Protein AF-A0A354GVQ1-F1 (afdb_monomer_lite)

Secondary structure (DSSP, 8-state):
---PPPEEEEEEEEEEETTEEEEE-TTS-EEEEEEEEEEEEEETTEE--GGGPPTT-EEEEEE-SS-TTEEEEEEESTTS-S-----

pLDDT: mean 81.43, std 15.41, range [31.97, 92.56]

Sequence (87 aa):
MTETPAKTRDGKVVSVTGDKLTTTCSEGKQHCHTLAKDAKVTCDGKAGKAADLKAGTCARVTENKDDRT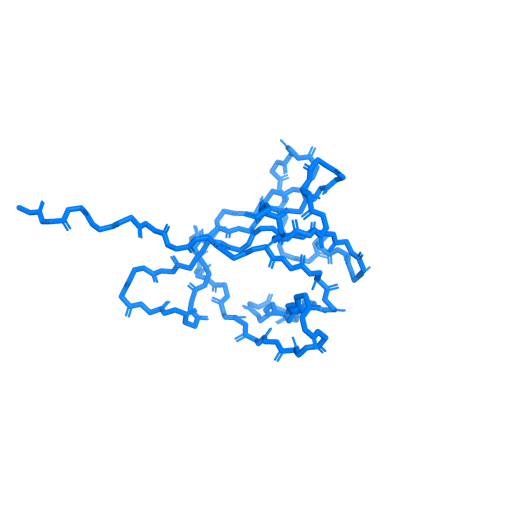VATAVESGKHIPATGHKA

Foldseek 3Di:
DDPDDFDKAKFFFADDDPQWTWTAHPVRDIDIAGEDPQEFEEEANHGDDSNVRDGRWMKIFGADPVGRSYTRYIYTHPPHPNDPDPD

Structure (mmCIF, N/CA/C/O backbone):
data_AF-A0A354GVQ1-F1
#
_entry.id   AF-A0A354GVQ1-F1
#
loop_
_atom_site.group_PDB
_atom_site.id
_atom_site.type_symbol
_atom_site.label_atom_id
_atom_site.label_alt_id
_atom_site.label_comp_id
_atom_site.label_asym_id
_atom_site.label_entity_id
_atom_site.label_seq_id
_atom_site.pdbx_PDB_ins_code
_atom_site.Cartn_x
_atom_site.Cartn_y
_atom_site.Cartn_z
_atom_site.occupancy
_atom_site.B_iso_or_equiv
_atom_site.auth_seq_id
_atom_site.auth_comp_id
_atom_site.auth_asym_id
_atom_site.auth_atom_id
_atom_site.pdbx_PDB_model_num
ATOM 1 N N . MET A 1 1 ? -11.061 -16.708 -21.553 1.00 35.50 1 MET A N 1
ATOM 2 C CA . MET A 1 1 ? -11.161 -15.703 -20.476 1.00 35.50 1 MET A CA 1
ATOM 3 C C . MET A 1 1 ? -9.739 -15.271 -20.183 1.00 35.50 1 MET A C 1
ATOM 5 O O . MET A 1 1 ? -8.960 -16.088 -19.723 1.00 35.50 1 MET A O 1
ATOM 9 N N . THR A 1 2 ? -9.332 -14.085 -20.629 1.00 33.81 2 THR A N 1
ATOM 10 C CA . THR A 1 2 ? -7.942 -13.637 -20.495 1.00 33.81 2 THR A CA 1
ATOM 11 C C . THR A 1 2 ? -7.711 -13.179 -19.062 1.00 33.81 2 THR A C 1
ATOM 13 O O . THR A 1 2 ? -8.073 -12.067 -18.684 1.00 33.81 2 THR A O 1
ATOM 16 N N . GLU A 1 3 ? -7.130 -14.044 -18.238 1.00 44.97 3 GLU A N 1
ATOM 17 C CA . GLU A 1 3 ? -6.457 -13.630 -17.011 1.00 44.97 3 GLU A CA 1
ATOM 18 C C . GLU A 1 3 ? -5.339 -12.676 -17.440 1.00 44.97 3 GLU A C 1
ATOM 20 O O . GLU A 1 3 ? -4.372 -13.095 -18.071 1.00 44.97 3 GLU A O 1
ATOM 25 N N . THR A 1 4 ? -5.501 -11.371 -17.205 1.00 45.78 4 THR A N 1
ATOM 26 C CA . THR A 1 4 ? -4.375 -10.446 -17.382 1.00 45.78 4 THR A CA 1
ATOM 27 C C . THR A 1 4 ? -3.809 -10.162 -16.002 1.00 45.78 4 THR A C 1
ATOM 29 O O . THR A 1 4 ? -4.579 -10.020 -15.050 1.00 45.78 4 THR A O 1
ATOM 32 N N . PRO A 1 5 ? -2.479 -10.168 -15.867 1.00 56.91 5 PRO A N 1
ATOM 33 C CA . PRO A 1 5 ? -1.837 -10.141 -14.567 1.00 56.91 5 PRO A CA 1
ATOM 34 C C . PRO A 1 5 ? -2.149 -8.816 -13.870 1.00 56.91 5 PRO A C 1
ATOM 36 O O . PRO A 1 5 ? -2.002 -7.747 -14.470 1.00 56.91 5 PRO A O 1
ATOM 39 N N . ALA A 1 6 ? -2.593 -8.888 -12.613 1.00 65.19 6 ALA A N 1
ATOM 40 C CA . ALA A 1 6 ? -2.729 -7.719 -11.752 1.00 65.19 6 ALA A CA 1
ATOM 41 C C . ALA A 1 6 ? -1.394 -6.958 -11.725 1.00 65.19 6 ALA A C 1
ATOM 43 O O . ALA A 1 6 ? -0.328 -7.563 -11.575 1.00 65.19 6 ALA A O 1
ATOM 44 N N . LYS A 1 7 ? -1.436 -5.639 -11.928 1.00 80.06 7 LYS A N 1
ATOM 45 C CA . LYS A 1 7 ? -0.221 -4.822 -11.971 1.00 80.06 7 LYS A CA 1
ATOM 46 C C . LYS A 1 7 ? 0.184 -4.446 -10.557 1.00 80.06 7 LYS A C 1
ATOM 48 O O . LYS A 1 7 ? -0.572 -3.804 -9.842 1.00 80.06 7 LYS A O 1
ATOM 53 N N . THR A 1 8 ? 1.381 -4.855 -10.157 1.00 84.69 8 THR A N 1
ATOM 54 C CA . THR A 1 8 ? 1.971 -4.453 -8.882 1.00 84.69 8 THR A CA 1
ATOM 55 C C . THR A 1 8 ? 2.960 -3.319 -9.101 1.00 84.69 8 THR A C 1
ATOM 57 O O . THR A 1 8 ? 3.843 -3.424 -9.955 1.00 84.69 8 THR A O 1
ATOM 60 N N . ARG A 1 9 ? 2.847 -2.269 -8.296 1.00 82.44 9 ARG A N 1
ATOM 61 C CA . ARG A 1 9 ? 3.769 -1.142 -8.227 1.00 82.44 9 ARG A CA 1
ATOM 62 C C . ARG A 1 9 ? 4.371 -1.075 -6.833 1.00 82.44 9 ARG A C 1
ATOM 64 O O . ARG A 1 9 ? 3.651 -0.972 -5.845 1.00 82.44 9 ARG A O 1
ATOM 71 N N . ASP A 1 10 ? 5.687 -1.115 -6.743 1.00 86.44 10 ASP A N 1
ATOM 72 C CA . ASP A 1 10 ? 6.402 -0.759 -5.524 1.00 86.44 10 ASP A CA 1
ATOM 73 C C . ASP A 1 10 ? 6.613 0.760 -5.427 1.00 86.44 10 ASP A C 1
ATOM 75 O O . ASP A 1 10 ? 6.742 1.476 -6.423 1.00 86.44 10 ASP A O 1
ATOM 79 N N . GLY A 1 11 ? 6.598 1.259 -4.197 1.00 86.19 11 GLY A N 1
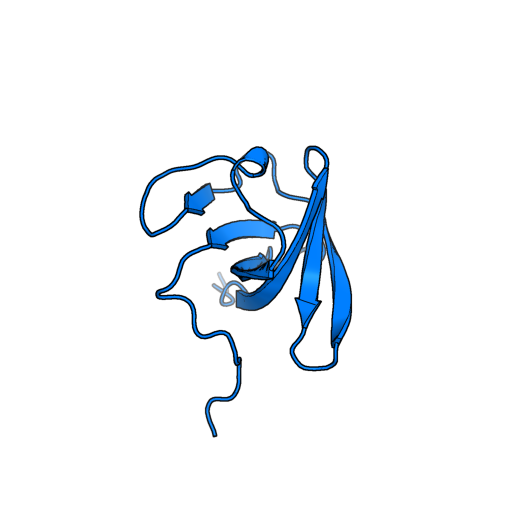ATOM 80 C CA . GLY A 1 11 ? 6.808 2.664 -3.892 1.00 86.19 11 GLY A CA 1
ATOM 81 C C . GLY A 1 11 ? 6.966 2.898 -2.396 1.00 86.19 11 GLY A C 1
ATOM 82 O O . GLY A 1 11 ? 6.905 1.974 -1.583 1.00 86.19 11 GLY A O 1
ATOM 83 N N . LYS A 1 12 ? 7.162 4.154 -2.005 1.00 89.69 12 LYS A N 1
ATOM 84 C CA . LYS A 1 12 ? 7.111 4.560 -0.594 1.00 89.69 12 LYS A CA 1
ATOM 85 C C . LYS A 1 12 ? 5.741 5.115 -0.270 1.00 89.69 12 LYS A C 1
ATOM 87 O O . LYS A 1 12 ? 5.228 5.947 -1.003 1.00 89.69 12 LYS A O 1
ATOM 92 N N . VAL A 1 13 ? 5.166 4.723 0.856 1.00 90.44 13 VAL A N 1
ATOM 93 C CA . VAL A 1 13 ? 3.972 5.389 1.386 1.00 90.44 13 VAL A CA 1
ATOM 94 C C . VAL A 1 13 ? 4.357 6.808 1.786 1.00 90.44 13 VAL A C 1
ATOM 96 O O . VAL A 1 13 ? 5.337 7.002 2.497 1.00 90.44 13 VAL A O 1
ATOM 99 N N . VAL A 1 14 ? 3.593 7.801 1.350 1.00 90.81 14 VAL A N 1
ATOM 100 C CA . VAL A 1 14 ? 3.737 9.194 1.797 1.00 90.81 14 VAL A CA 1
ATOM 101 C C . VAL A 1 14 ? 2.676 9.515 2.833 1.00 90.81 14 VAL A C 1
ATOM 103 O O . VAL A 1 14 ? 2.975 10.104 3.865 1.00 90.81 14 VAL A O 1
ATOM 106 N N . SER A 1 15 ? 1.440 9.104 2.575 1.00 90.56 15 SER A N 1
ATOM 107 C CA . SER A 1 15 ? 0.319 9.299 3.485 1.00 90.56 15 SER A CA 1
ATOM 108 C C . SER A 1 15 ? -0.834 8.375 3.115 1.00 90.56 15 SER A C 1
ATOM 110 O O . SER A 1 15 ? -0.959 7.931 1.972 1.00 90.56 15 SER A O 1
ATOM 112 N N . VAL A 1 16 ? -1.697 8.106 4.090 1.00 90.06 16 VAL A N 1
ATOM 113 C CA . VAL A 1 16 ? -2.986 7.450 3.876 1.00 90.06 16 VAL A CA 1
ATOM 114 C C . VAL A 1 16 ? -4.070 8.304 4.502 1.00 90.06 16 VAL A C 1
ATOM 116 O O . VAL A 1 16 ? -3.931 8.780 5.627 1.00 90.06 16 VAL A O 1
ATOM 119 N N . THR A 1 17 ? -5.154 8.511 3.767 1.00 88.62 17 THR A N 1
ATOM 120 C CA . THR A 1 17 ? -6.308 9.285 4.217 1.00 88.62 17 THR A CA 1
ATOM 121 C C . THR A 1 17 ? -7.575 8.552 3.811 1.00 88.62 17 THR A C 1
ATOM 123 O O . THR A 1 17 ? -7.977 8.593 2.650 1.00 88.62 17 THR A O 1
ATOM 126 N N . GLY A 1 18 ? -8.190 7.857 4.771 1.00 87.00 18 GLY A N 1
ATOM 127 C CA . GLY A 1 18 ? -9.330 6.977 4.507 1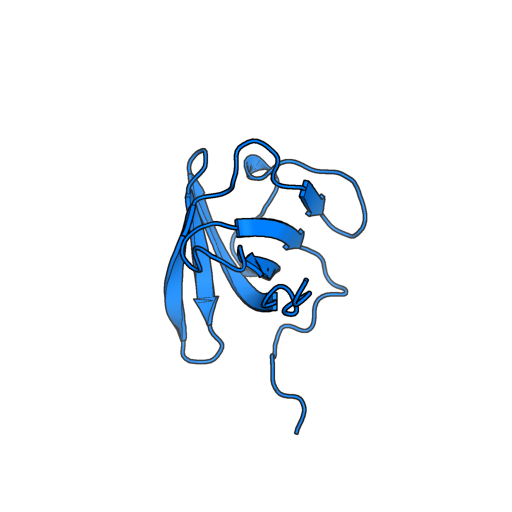.00 87.00 18 GLY A CA 1
ATOM 128 C C . GLY A 1 18 ? -8.961 5.919 3.470 1.00 87.00 18 GLY A C 1
ATOM 129 O O . GLY A 1 18 ? -8.012 5.161 3.662 1.00 87.00 18 GLY A O 1
ATOM 130 N N . ASP A 1 19 ? -9.675 5.931 2.350 1.00 89.50 19 ASP A N 1
ATOM 131 C CA . ASP A 1 19 ? -9.456 5.035 1.216 1.00 89.50 19 ASP A CA 1
ATOM 132 C C . ASP A 1 19 ? -8.434 5.582 0.210 1.00 89.50 19 ASP A C 1
ATOM 134 O O . ASP A 1 19 ? -8.172 4.948 -0.801 1.00 89.50 19 ASP A O 1
ATOM 138 N N . LYS A 1 20 ? -7.844 6.761 0.422 1.00 91.06 20 LYS A N 1
ATOM 139 C CA . LYS A 1 20 ? -6.815 7.303 -0.476 1.00 91.06 20 LYS A CA 1
ATOM 140 C C . LYS A 1 20 ? -5.425 6.996 0.060 1.00 91.06 20 LYS A C 1
ATOM 142 O O . LYS A 1 20 ? -5.050 7.441 1.143 1.00 91.06 20 LYS A O 1
ATOM 147 N N . LEU A 1 21 ? -4.644 6.268 -0.726 1.00 91.12 21 LEU A N 1
ATOM 148 C CA . LEU A 1 21 ? -3.241 5.975 -0.480 1.00 91.12 21 LEU A CA 1
ATOM 149 C C . LEU A 1 21 ? -2.382 6.848 -1.393 1.00 91.12 21 LEU A C 1
ATOM 151 O O . LEU A 1 21 ? -2.480 6.761 -2.614 1.00 91.12 21 LEU A O 1
ATOM 155 N N . THR A 1 22 ? -1.502 7.650 -0.804 1.00 90.88 22 THR A N 1
ATOM 156 C CA . THR A 1 22 ? -0.485 8.395 -1.547 1.00 90.88 22 THR A CA 1
ATOM 157 C C . THR A 1 22 ? 0.837 7.656 -1.446 1.00 90.88 22 THR A C 1
ATOM 159 O O . THR A 1 22 ? 1.373 7.488 -0.347 1.00 90.88 22 THR A O 1
ATOM 162 N N . THR A 1 23 ? 1.391 7.252 -2.582 1.00 89.12 23 THR A N 1
ATOM 163 C CA . THR A 1 23 ? 2.720 6.643 -2.675 1.00 89.12 23 THR A CA 1
ATOM 164 C C . THR A 1 23 ? 3.645 7.459 -3.561 1.00 89.12 23 THR A C 1
ATOM 166 O O . THR A 1 23 ? 3.203 8.091 -4.510 1.00 89.12 23 THR A O 1
ATOM 169 N N . THR A 1 24 ? 4.943 7.432 -3.299 1.00 87.69 24 THR A N 1
ATOM 170 C CA . THR A 1 24 ? 5.975 7.922 -4.211 1.00 87.69 24 THR A CA 1
ATOM 171 C C . THR A 1 24 ? 6.563 6.778 -5.019 1.00 87.69 24 THR A C 1
ATOM 173 O O . THR A 1 24 ? 6.904 5.731 -4.469 1.00 87.69 24 THR A O 1
ATOM 176 N N . CYS A 1 25 ? 6.724 6.999 -6.322 1.00 78.00 25 CYS A N 1
ATOM 177 C CA . CYS A 1 25 ? 7.536 6.141 -7.181 1.00 78.00 25 CYS A CA 1
ATOM 178 C C . CYS A 1 25 ? 9.032 6.420 -6.973 1.00 78.00 25 CYS A C 1
ATOM 180 O O . CYS A 1 25 ? 9.411 7.456 -6.424 1.00 78.00 25 CYS A O 1
ATOM 182 N N . SER A 1 26 ? 9.887 5.532 -7.493 1.00 69.75 26 SER A N 1
ATOM 183 C CA . SER A 1 26 ? 11.353 5.687 -7.466 1.00 69.75 26 SER A CA 1
ATOM 184 C C . SER A 1 26 ? 11.853 7.010 -8.068 1.00 69.75 26 SER A C 1
ATOM 186 O O . SER A 1 26 ? 12.940 7.463 -7.735 1.00 69.75 26 SER A O 1
ATOM 188 N N . GLU A 1 27 ? 11.057 7.648 -8.927 1.00 73.38 27 GLU A N 1
ATOM 189 C CA . GLU A 1 27 ? 11.346 8.950 -9.542 1.00 73.38 27 GLU A CA 1
ATOM 190 C C . GLU A 1 27 ? 11.019 10.150 -8.626 1.00 73.38 27 GLU A C 1
ATOM 192 O O . GLU A 1 27 ? 11.094 11.300 -9.048 1.00 73.38 27 GLU A O 1
ATOM 197 N N . GLY A 1 28 ? 10.575 9.904 -7.388 1.00 74.56 28 GLY A N 1
ATOM 198 C CA . GLY A 1 28 ? 10.154 10.939 -6.436 1.00 74.56 28 GLY A CA 1
ATOM 199 C C . GLY A 1 28 ? 8.776 11.545 -6.727 1.00 74.56 28 GLY A C 1
ATOM 200 O O . GLY A 1 28 ? 8.307 12.401 -5.981 1.00 74.56 28 GLY A O 1
ATOM 201 N N . LYS A 1 29 ? 8.091 11.090 -7.783 1.00 83.75 29 LYS A N 1
ATOM 202 C CA . LYS A 1 29 ? 6.730 11.525 -8.123 1.00 83.75 29 LYS A CA 1
ATOM 203 C C . LYS A 1 29 ? 5.711 10.884 -7.187 1.00 83.75 29 LYS A C 1
ATOM 205 O O . LYS A 1 29 ? 5.718 9.665 -7.013 1.00 83.75 29 LYS A O 1
ATOM 210 N N . GLN A 1 30 ? 4.819 11.698 -6.630 1.00 88.56 30 GLN A N 1
ATOM 211 C CA . GLN A 1 30 ? 3.670 11.226 -5.861 1.00 88.56 30 GLN A CA 1
ATOM 212 C C . GLN A 1 30 ? 2.564 10.724 -6.789 1.00 88.56 30 GLN A C 1
ATOM 214 O O . GLN A 1 30 ? 2.234 11.356 -7.791 1.00 88.56 30 GLN A O 1
ATOM 219 N N . HIS A 1 31 ? 1.968 9.601 -6.417 1.00 84.94 31 HIS A N 1
ATOM 220 C CA . HIS A 1 31 ? 0.816 9.014 -7.063 1.00 84.94 31 HIS A CA 1
ATOM 221 C C . HIS A 1 31 ? -0.240 8.685 -6.008 1.00 84.94 31 HIS A C 1
ATOM 223 O O . HIS A 1 31 ? 0.068 8.124 -4.955 1.00 84.94 31 HIS A O 1
ATOM 229 N N . CYS A 1 32 ? -1.479 9.087 -6.277 1.00 89.19 32 CYS A N 1
ATOM 230 C CA . CYS A 1 32 ? -2.617 8.805 -5.417 1.00 89.19 32 CYS A CA 1
ATOM 231 C C . CYS A 1 32 ? -3.403 7.634 -5.993 1.00 89.19 32 CYS A C 1
ATOM 233 O O . CYS A 1 32 ? -3.872 7.701 -7.128 1.00 89.19 32 CYS A O 1
ATOM 235 N N . HIS A 1 33 ? -3.603 6.616 -5.169 1.00 88.44 33 HIS A N 1
ATOM 236 C CA . HIS A 1 33 ? -4.456 5.473 -5.444 1.00 88.44 33 HIS A CA 1
ATOM 237 C C . HIS A 1 33 ? -5.657 5.484 -4.502 1.00 88.44 33 HIS A C 1
ATOM 239 O O . HIS A 1 33 ? -5.565 5.916 -3.352 1.00 88.44 33 HIS A O 1
ATOM 245 N N . THR A 1 34 ? -6.787 4.979 -4.976 1.00 92.50 34 THR A N 1
ATOM 246 C CA . THR A 1 34 ? -7.969 4.717 -4.156 1.00 92.50 34 THR A CA 1
ATOM 247 C C . THR A 1 34 ? -7.983 3.236 -3.800 1.00 92.50 34 THR A C 1
ATOM 249 O O . THR A 1 34 ? -8.009 2.385 -4.675 1.00 92.50 34 THR A O 1
ATOM 252 N N . LEU A 1 35 ? -7.937 2.892 -2.524 1.00 90.81 35 LEU A N 1
ATOM 253 C CA . LEU A 1 35 ? -8.118 1.534 -2.040 1.00 90.81 35 LEU A CA 1
ATOM 254 C C . LEU A 1 35 ? -9.536 1.059 -2.368 1.00 90.81 35 LEU A C 1
ATOM 256 O O . LEU A 1 35 ? -10.522 1.742 -2.092 1.00 90.81 35 LEU A O 1
ATOM 260 N N . ALA A 1 36 ? -9.631 -0.127 -2.960 1.00 91.06 36 ALA A N 1
ATOM 261 C CA . ALA A 1 36 ? -10.896 -0.826 -3.103 1.00 91.06 36 ALA A CA 1
ATOM 262 C C . ALA A 1 36 ? -11.481 -1.148 -1.719 1.00 91.06 36 ALA A C 1
ATOM 264 O O . ALA A 1 36 ? -10.749 -1.343 -0.750 1.00 91.06 36 ALA A O 1
ATOM 265 N N . LYS A 1 37 ? -12.808 -1.272 -1.633 1.00 87.56 37 LYS A N 1
ATOM 266 C CA . LYS A 1 37 ? -13.485 -1.625 -0.372 1.00 87.56 37 LYS A CA 1
ATOM 267 C C . LYS A 1 37 ? -13.054 -2.998 0.152 1.00 87.56 37 LYS A C 1
ATOM 269 O O . LYS A 1 37 ? -12.910 -3.178 1.354 1.00 87.56 37 LYS A O 1
ATOM 274 N N . ASP A 1 38 ? -12.785 -3.920 -0.766 1.00 87.38 38 ASP A N 1
AT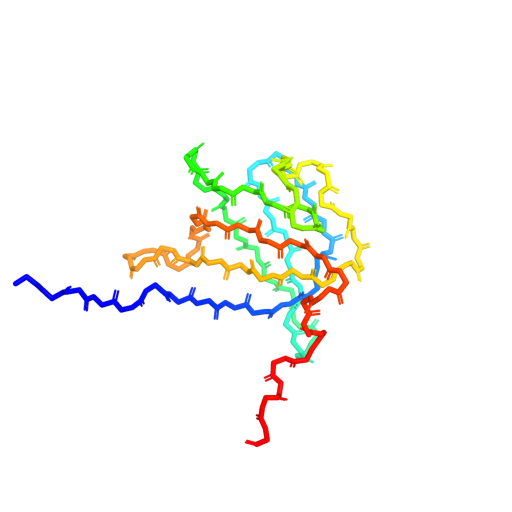OM 275 C CA . ASP A 1 38 ? -12.283 -5.268 -0.497 1.00 87.38 38 ASP A CA 1
ATOM 276 C C . ASP A 1 38 ? -10.749 -5.349 -0.563 1.00 87.38 38 ASP A C 1
ATOM 278 O O . ASP A 1 38 ? -10.180 -6.430 -0.730 1.00 87.38 38 ASP A O 1
ATOM 282 N N . ALA A 1 39 ? -10.054 -4.206 -0.480 1.00 88.56 39 ALA A N 1
ATOM 283 C CA . ALA A 1 39 ? -8.609 -4.191 -0.606 1.00 88.56 39 ALA A CA 1
ATOM 284 C C . ALA A 1 39 ? -7.937 -4.923 0.557 1.00 88.56 39 ALA A C 1
ATOM 286 O O . ALA A 1 39 ? -8.151 -4.615 1.733 1.00 88.56 39 ALA A O 1
ATOM 287 N N . LYS A 1 40 ? -7.047 -5.860 0.230 1.00 91.00 40 LYS A N 1
ATOM 288 C CA . LYS A 1 40 ? -6.275 -6.575 1.245 1.00 91.00 40 LYS A CA 1
ATOM 289 C C . LYS A 1 40 ? -5.071 -5.747 1.667 1.00 91.00 40 LYS A C 1
ATOM 291 O O . LYS A 1 40 ? -4.144 -5.573 0.881 1.00 91.00 40 LYS A O 1
ATOM 296 N N . VAL A 1 41 ? -5.065 -5.273 2.911 1.00 91.75 41 VAL A N 1
ATOM 297 C CA . VAL A 1 41 ? -3.921 -4.543 3.466 1.00 91.75 41 VAL A CA 1
ATOM 298 C C . VAL A 1 41 ? -3.100 -5.445 4.379 1.00 91.75 41 VAL A C 1
ATOM 300 O O . VAL A 1 41 ? -3.625 -6.073 5.300 1.00 91.75 41 VAL A O 1
ATOM 303 N N . THR A 1 42 ? -1.795 -5.500 4.137 1.00 91.50 42 THR A N 1
ATOM 304 C CA . THR A 1 42 ? -0.825 -6.202 4.975 1.00 91.50 42 THR A CA 1
ATOM 305 C C . THR A 1 42 ? 0.291 -5.256 5.416 1.00 91.50 42 THR A C 1
ATOM 307 O O . THR A 1 42 ? 0.768 -4.412 4.658 1.00 91.50 42 THR A O 1
ATOM 310 N N . CYS A 1 43 ? 0.690 -5.367 6.679 1.00 90.62 43 CYS A N 1
ATOM 311 C CA . CYS A 1 43 ? 1.771 -4.612 7.295 1.00 90.62 43 CYS A CA 1
ATOM 312 C C . CYS A 1 43 ? 2.774 -5.598 7.896 1.00 90.62 43 CYS A C 1
ATOM 314 O O . CYS A 1 43 ? 2.435 -6.383 8.780 1.00 90.62 43 CYS A O 1
ATOM 316 N N . ASP A 1 44 ? 3.989 -5.604 7.356 1.00 86.50 44 ASP A N 1
ATOM 317 C CA . ASP A 1 44 ? 5.094 -6.491 7.722 1.00 86.50 44 ASP A CA 1
ATOM 318 C C . ASP A 1 44 ? 4.687 -7.979 7.731 1.00 86.50 44 ASP A C 1
ATOM 320 O O . ASP A 1 44 ? 4.967 -8.736 8.657 1.00 86.50 44 ASP A O 1
ATOM 324 N N . GLY A 1 45 ? 3.939 -8.392 6.700 1.00 86.00 45 GLY A N 1
ATOM 325 C CA . GLY A 1 45 ? 3.429 -9.761 6.557 1.00 86.00 45 GLY A CA 1
ATOM 326 C C . GLY A 1 45 ? 2.224 -10.102 7.442 1.00 86.00 45 GLY A C 1
ATOM 327 O O . GLY A 1 45 ? 1.734 -11.229 7.398 1.00 86.00 45 GLY A O 1
ATOM 328 N N . LYS A 1 46 ? 1.704 -9.150 8.225 1.00 89.12 46 LYS A N 1
ATOM 329 C CA . LYS A 1 46 ? 0.496 -9.327 9.045 1.00 89.12 46 LYS A CA 1
ATOM 330 C C . LYS A 1 46 ? -0.696 -8.624 8.418 1.00 89.12 46 LYS A C 1
ATOM 332 O O . LYS A 1 46 ? -0.540 -7.578 7.799 1.00 89.12 46 LYS A O 1
ATOM 337 N N . ALA A 1 47 ? -1.897 -9.175 8.587 1.00 89.75 47 ALA A N 1
ATOM 338 C CA . ALA A 1 47 ? -3.117 -8.486 8.176 1.00 89.75 47 ALA A CA 1
ATOM 339 C C . ALA A 1 47 ? -3.234 -7.156 8.935 1.00 89.75 47 ALA A C 1
ATOM 341 O O . ALA A 1 47 ? -3.173 -7.123 10.164 1.00 89.75 47 ALA A O 1
ATOM 342 N N . GLY A 1 48 ? -3.361 -6.069 8.184 1.00 89.06 48 GLY A N 1
ATOM 343 C CA . GLY A 1 48 ? -3.425 -4.712 8.698 1.00 89.06 48 GLY A CA 1
ATOM 344 C C . GLY A 1 48 ? -4.568 -3.942 8.055 1.00 89.06 48 GLY A C 1
ATOM 345 O O . GLY A 1 48 ? -5.409 -4.492 7.348 1.00 89.06 48 GLY A O 1
ATOM 346 N N . LYS A 1 49 ? -4.589 -2.637 8.302 1.00 89.50 49 LYS A N 1
ATOM 347 C CA . LYS A 1 49 ? -5.529 -1.700 7.681 1.00 89.50 49 LYS A CA 1
ATOM 348 C C . LYS A 1 49 ? -4.750 -0.579 7.019 1.00 89.50 49 LYS A C 1
ATOM 350 O O . LYS A 1 49 ? -3.615 -0.319 7.407 1.00 89.50 49 LYS A O 1
ATOM 355 N N . ALA A 1 50 ? -5.362 0.120 6.069 1.00 87.19 50 ALA A N 1
ATOM 356 C CA . ALA A 1 50 ? -4.700 1.220 5.369 1.00 87.19 50 ALA A CA 1
ATOM 357 C C . ALA A 1 50 ? -4.171 2.293 6.341 1.00 87.19 50 ALA A C 1
ATOM 359 O O . ALA A 1 50 ? -3.068 2.793 6.171 1.00 87.19 50 ALA A O 1
ATOM 360 N N . ALA A 1 51 ? -4.903 2.565 7.426 1.00 87.31 51 ALA A N 1
ATOM 361 C CA . ALA A 1 51 ? -4.479 3.495 8.475 1.00 87.31 51 ALA A CA 1
ATOM 362 C C . ALA A 1 51 ? -3.235 3.046 9.275 1.00 87.31 51 ALA A C 1
ATOM 364 O O . ALA A 1 51 ? -2.677 3.840 10.024 1.00 87.31 51 ALA A O 1
ATOM 365 N N . ASP A 1 52 ? -2.819 1.781 9.162 1.00 88.50 52 ASP A N 1
ATOM 366 C CA . ASP A 1 52 ? -1.590 1.266 9.779 1.00 88.50 52 ASP A CA 1
ATOM 367 C C . ASP A 1 52 ? -0.343 1.556 8.923 1.00 88.50 52 ASP A C 1
ATOM 369 O O . ASP A 1 52 ? 0.783 1.546 9.420 1.00 88.50 52 ASP A O 1
ATOM 373 N N . LEU A 1 53 ? -0.544 1.860 7.634 1.00 88.12 53 LEU A N 1
ATOM 374 C CA . LEU A 1 53 ? 0.524 2.186 6.698 1.00 88.12 53 LEU A CA 1
ATOM 375 C C . LEU A 1 53 ? 1.194 3.498 7.115 1.00 88.12 53 LEU A C 1
ATOM 377 O O . LEU A 1 53 ? 0.588 4.570 7.103 1.00 88.12 53 LEU A O 1
ATOM 381 N N . LYS A 1 54 ? 2.480 3.417 7.456 1.00 86.00 54 LYS A N 1
ATOM 382 C CA . LYS A 1 54 ? 3.267 4.580 7.876 1.00 86.00 54 LYS A CA 1
ATOM 383 C C . LYS A 1 54 ? 3.996 5.219 6.707 1.00 86.00 54 LYS A C 1
ATOM 385 O O . LYS A 1 54 ? 4.683 4.535 5.944 1.00 86.00 54 LYS A O 1
ATOM 390 N N . ALA A 1 55 ? 3.920 6.546 6.650 1.00 88.88 55 ALA A N 1
ATOM 391 C CA . ALA A 1 55 ? 4.728 7.373 5.766 1.00 88.88 55 ALA A CA 1
ATOM 392 C C . ALA A 1 55 ? 6.222 7.009 5.860 1.00 88.88 55 ALA A C 1
ATOM 394 O O . ALA A 1 55 ? 6.746 6.739 6.940 1.00 88.88 55 ALA A O 1
ATOM 395 N N . GLY A 1 56 ? 6.906 6.979 4.720 1.00 86.06 56 GLY A N 1
ATOM 396 C CA . GLY A 1 56 ? 8.304 6.580 4.579 1.00 86.06 56 GLY A CA 1
ATOM 397 C C . GLY A 1 56 ? 8.538 5.070 4.456 1.00 86.06 56 GLY A C 1
ATOM 398 O O . GLY A 1 56 ? 9.645 4.673 4.079 1.00 86.06 56 GLY A O 1
ATOM 399 N N . THR A 1 57 ? 7.533 4.227 4.711 1.00 88.50 57 THR A N 1
ATOM 400 C CA . THR A 1 57 ? 7.657 2.763 4.591 1.00 88.50 57 THR A CA 1
ATOM 401 C C . THR A 1 57 ? 7.510 2.323 3.140 1.00 88.50 57 THR A C 1
ATOM 403 O O . THR A 1 57 ? 6.719 2.892 2.390 1.00 88.50 57 THR A O 1
ATOM 406 N N . CYS A 1 58 ? 8.260 1.301 2.736 1.00 88.88 58 CYS A N 1
ATOM 407 C CA . CYS A 1 58 ? 8.099 0.678 1.427 1.00 88.88 58 CYS A CA 1
ATOM 408 C C . CYS A 1 58 ? 6.779 -0.092 1.380 1.00 88.88 58 CYS A C 1
ATOM 410 O O . CYS A 1 58 ? 6.474 -0.862 2.296 1.00 88.88 58 CYS A O 1
ATOM 412 N N . ALA A 1 59 ? 6.011 0.116 0.316 1.00 89.81 59 ALA A N 1
ATOM 413 C CA . ALA A 1 59 ? 4.778 -0.596 0.059 1.00 89.81 59 ALA A CA 1
ATOM 414 C C . ALA A 1 59 ? 4.688 -1.053 -1.395 1.00 89.81 59 ALA A C 1
ATOM 416 O O . ALA A 1 59 ? 5.084 -0.352 -2.324 1.00 89.81 59 ALA A O 1
ATOM 417 N N . ARG A 1 60 ? 4.134 -2.246 -1.574 1.00 89.81 60 ARG A N 1
ATOM 418 C CA . ARG A 1 60 ? 3.724 -2.818 -2.845 1.00 89.81 60 ARG A CA 1
ATOM 419 C C . ARG A 1 60 ? 2.223 -2.624 -2.978 1.00 89.81 60 ARG A C 1
ATOM 421 O O . ARG A 1 60 ? 1.439 -3.214 -2.237 1.00 89.81 60 ARG A O 1
ATOM 428 N N . VAL A 1 61 ? 1.836 -1.789 -3.924 1.00 89.81 61 VAL A N 1
ATOM 429 C CA . VAL A 1 61 ? 0.452 -1.539 -4.305 1.00 89.81 61 VAL A CA 1
ATOM 430 C C . VAL A 1 61 ? 0.109 -2.476 -5.453 1.00 89.81 61 VAL A C 1
ATOM 432 O O . VAL A 1 61 ? 0.806 -2.516 -6.459 1.00 89.81 61 VAL A O 1
ATOM 435 N N . THR A 1 62 ? -0.948 -3.259 -5.303 1.00 89.81 62 THR A N 1
ATOM 436 C CA . THR A 1 62 ? -1.524 -4.070 -6.377 1.00 89.81 62 THR A CA 1
ATOM 437 C C . THR A 1 62 ? -2.725 -3.320 -6.919 1.00 89.81 62 THR A C 1
ATOM 439 O O . THR A 1 62 ? -3.688 -3.087 -6.193 1.00 89.81 62 THR A O 1
ATOM 442 N N . GLU A 1 63 ? -2.642 -2.904 -8.172 1.00 88.56 63 GLU A N 1
ATOM 443 C CA . GLU A 1 63 ? -3.668 -2.140 -8.869 1.00 88.56 63 GLU A CA 1
ATOM 444 C C . GLU A 1 63 ? -4.696 -3.081 -9.513 1.00 88.56 63 GLU A C 1
ATOM 446 O O . GLU A 1 63 ? -4.386 -4.215 -9.905 1.00 88.56 63 GLU A O 1
ATOM 451 N N . ASN A 1 64 ? -5.930 -2.598 -9.649 1.00 86.88 64 ASN A N 1
ATOM 452 C CA . ASN A 1 64 ? -6.959 -3.292 -10.399 1.00 86.88 64 ASN A CA 1
ATOM 453 C C . ASN A 1 64 ? -6.554 -3.348 -11.883 1.00 86.88 64 ASN A C 1
ATOM 455 O O . ASN A 1 64 ? -5.934 -2.440 -12.442 1.00 86.88 64 ASN A O 1
ATOM 459 N N . LYS A 1 65 ? -6.892 -4.464 -12.520 1.00 81.69 65 LYS A N 1
ATOM 460 C CA . LYS A 1 65 ? -6.637 -4.709 -13.933 1.00 81.69 65 LYS A CA 1
ATOM 461 C C . LYS A 1 65 ? -7.410 -3.743 -14.840 1.00 81.69 65 LYS A C 1
ATOM 463 O O . LYS A 1 65 ? -6.852 -3.287 -15.839 1.00 81.69 65 LYS A O 1
ATOM 468 N N . ASP A 1 66 ? -8.659 -3.462 -14.491 1.00 83.44 66 ASP A N 1
ATOM 469 C CA . ASP A 1 66 ? -9.562 -2.579 -15.225 1.00 83.44 66 ASP A CA 1
ATOM 470 C C . ASP A 1 66 ? -9.302 -1.108 -14.876 1.00 83.44 66 ASP A C 1
ATOM 472 O O . ASP A 1 66 ? -9.319 -0.255 -15.762 1.00 83.44 66 ASP A O 1
ATOM 476 N N . ASP A 1 67 ? -8.966 -0.822 -13.611 1.00 84.62 67 ASP A N 1
ATOM 477 C CA . ASP A 1 67 ? -8.721 0.540 -13.132 1.00 84.62 67 ASP A CA 1
ATOM 478 C C . ASP A 1 67 ? -7.422 0.670 -12.323 1.00 84.62 67 ASP A C 1
ATOM 480 O O . ASP A 1 67 ? -7.330 0.304 -11.152 1.00 84.62 67 ASP A O 1
ATOM 484 N N . ARG A 1 68 ? -6.395 1.259 -12.940 1.00 80.81 68 ARG A N 1
ATOM 485 C CA . ARG A 1 68 ? -5.079 1.430 -12.300 1.00 80.81 68 ARG A CA 1
ATOM 486 C C . ARG A 1 68 ? -5.092 2.443 -11.154 1.00 80.81 68 ARG A C 1
ATOM 488 O O . ARG A 1 68 ? -4.191 2.462 -10.323 1.00 80.81 68 ARG A O 1
ATOM 495 N N . THR A 1 69 ? -6.121 3.282 -11.067 1.00 86.25 69 THR A N 1
ATOM 496 C CA . THR A 1 69 ? -6.249 4.208 -9.939 1.00 86.25 69 THR A CA 1
ATOM 497 C C . THR A 1 69 ? -6.742 3.497 -8.683 1.00 86.25 69 THR A C 1
ATOM 499 O O . THR A 1 69 ? -6.590 4.040 -7.588 1.00 86.25 69 THR A O 1
ATOM 502 N N . VAL A 1 70 ? -7.280 2.278 -8.816 1.00 89.88 70 VAL A N 1
ATOM 503 C CA . VAL A 1 70 ? -7.819 1.491 -7.710 1.00 89.88 70 VAL A CA 1
ATOM 504 C C . VAL A 1 70 ? -6.816 0.439 -7.240 1.00 89.88 70 VAL A C 1
ATOM 506 O O . VAL A 1 70 ? -6.404 -0.424 -8.007 1.00 89.88 70 VAL A O 1
ATOM 509 N N . ALA A 1 71 ? -6.461 0.456 -5.958 1.00 90.62 71 ALA A N 1
ATOM 510 C CA . ALA A 1 71 ? -5.613 -0.551 -5.330 1.00 90.62 71 ALA A CA 1
ATOM 511 C C . ALA A 1 71 ? -6.462 -1.677 -4.718 1.00 90.62 71 ALA A C 1
ATOM 513 O O . ALA A 1 71 ? -7.281 -1.433 -3.834 1.00 90.62 71 ALA A O 1
ATOM 514 N N . THR A 1 72 ? -6.254 -2.917 -5.154 1.00 92.56 72 THR A N 1
ATOM 515 C CA . THR A 1 72 ? -6.945 -4.119 -4.650 1.00 92.56 72 THR A CA 1
ATOM 516 C C . THR A 1 72 ? -6.168 -4.838 -3.550 1.00 92.56 72 THR A C 1
ATOM 518 O O . THR A 1 72 ? -6.743 -5.602 -2.779 1.00 92.56 72 THR A O 1
ATOM 521 N N . ALA A 1 73 ? -4.867 -4.590 -3.429 1.00 91.19 73 ALA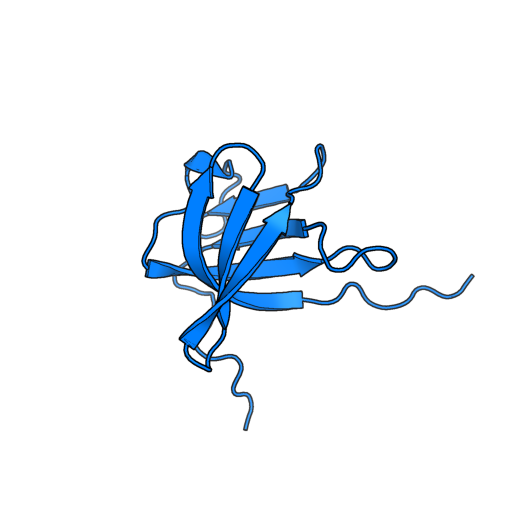 A N 1
ATOM 522 C CA . ALA A 1 73 ? -4.085 -5.040 -2.287 1.00 91.19 73 ALA A CA 1
ATOM 523 C C . ALA A 1 73 ? -2.929 -4.080 -2.028 1.00 91.19 73 ALA A C 1
ATOM 525 O O . ALA A 1 73 ? -2.361 -3.516 -2.961 1.00 91.19 73 ALA A O 1
ATOM 526 N N . VAL A 1 74 ? -2.570 -3.895 -0.764 1.00 91.31 74 VAL A N 1
ATOM 527 C CA . VAL A 1 74 ? -1.444 -3.052 -0.368 1.00 91.31 74 VAL A CA 1
ATOM 528 C C . VAL A 1 74 ? -0.652 -3.769 0.700 1.00 91.31 74 VAL A C 1
ATOM 530 O O . VAL A 1 74 ? -1.158 -4.050 1.780 1.00 91.31 74 VAL A O 1
ATOM 533 N N . GLU A 1 75 ? 0.609 -4.025 0.405 1.00 91.19 75 GLU A N 1
ATOM 534 C CA . GLU A 1 75 ? 1.522 -4.675 1.325 1.00 91.19 75 GLU A CA 1
ATOM 535 C C . GLU A 1 75 ? 2.641 -3.713 1.681 1.00 91.19 75 GLU A C 1
ATOM 537 O O . GLU A 1 75 ? 3.456 -3.367 0.835 1.00 91.19 75 GLU A O 1
ATOM 542 N N . SER A 1 76 ? 2.699 -3.286 2.934 1.00 90.62 76 SER A N 1
ATOM 543 C CA . SER A 1 76 ? 3.859 -2.579 3.472 1.00 90.62 76 SER A CA 1
ATOM 544 C C . SER A 1 76 ? 4.716 -3.515 4.298 1.00 90.62 76 SER A C 1
ATOM 546 O O . SER A 1 76 ? 4.216 -4.462 4.899 1.00 90.62 76 SER A O 1
ATOM 548 N N . GLY A 1 77 ? 6.015 -3.257 4.355 1.00 87.38 77 GLY A N 1
ATOM 549 C CA . GLY A 1 77 ? 6.908 -4.025 5.211 1.00 87.38 77 GLY A CA 1
ATOM 550 C C . GLY A 1 77 ? 8.366 -3.807 4.865 1.00 87.38 77 GLY A C 1
ATOM 551 O O . GLY A 1 77 ? 8.701 -3.359 3.768 1.00 87.38 77 GLY A O 1
ATOM 552 N N . LYS A 1 78 ? 9.253 -4.169 5.793 1.00 81.19 78 LYS A N 1
ATOM 553 C CA . LYS A 1 78 ? 10.705 -4.070 5.563 1.00 81.19 78 LYS A CA 1
ATOM 554 C C . LYS A 1 78 ? 11.200 -5.048 4.498 1.00 81.19 78 LYS A C 1
ATOM 556 O O . LYS A 1 78 ? 12.254 -4.825 3.916 1.00 81.19 78 LYS A O 1
ATOM 561 N N . HIS A 1 79 ? 10.438 -6.112 4.243 1.00 82.06 79 HIS A N 1
ATOM 562 C CA . HIS A 1 79 ? 10.739 -7.076 3.186 1.00 82.06 79 HIS A CA 1
ATOM 563 C C . HIS A 1 79 ? 10.468 -6.517 1.779 1.00 82.06 79 HIS A C 1
ATOM 565 O O . HIS A 1 79 ? 10.950 -7.079 0.795 1.00 82.06 79 HIS A O 1
ATOM 571 N N . ILE A 1 80 ? 9.694 -5.430 1.668 1.00 82.69 80 ILE A N 1
ATOM 572 C CA . ILE A 1 80 ? 9.394 -4.814 0.381 1.00 82.69 80 ILE A CA 1
ATOM 573 C C . ILE A 1 80 ? 10.635 -4.055 -0.081 1.00 82.69 80 ILE A C 1
ATOM 575 O O . ILE A 1 80 ? 11.077 -3.137 0.618 1.00 82.69 80 ILE A O 1
ATOM 579 N N . PRO A 1 81 ? 11.209 -4.409 -1.244 1.00 71.88 81 PRO A N 1
ATOM 580 C CA . PRO A 1 81 ? 12.351 -3.682 -1.762 1.00 71.88 81 PRO A CA 1
ATOM 581 C C . PRO A 1 81 ? 11.941 -2.224 -1.989 1.00 71.88 81 PRO A C 1
ATOM 583 O O . PRO A 1 81 ? 10.946 -1.945 -2.650 1.00 71.88 81 PRO A O 1
ATOM 586 N N . ALA A 1 82 ? 12.716 -1.293 -1.429 1.00 60.56 82 ALA A N 1
ATOM 587 C CA . ALA A 1 82 ? 12.512 0.151 -1.592 1.00 60.56 82 ALA A CA 1
ATOM 588 C C . ALA A 1 82 ? 12.722 0.637 -3.036 1.00 60.56 82 ALA A C 1
ATOM 590 O O . A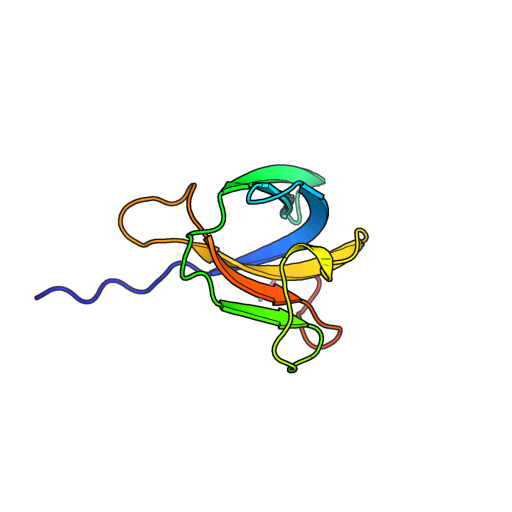LA A 1 82 ? 12.484 1.805 -3.336 1.00 60.56 82 ALA A O 1
ATOM 591 N N . THR A 1 83 ? 13.191 -0.260 -3.900 1.00 55.06 83 THR A N 1
ATOM 592 C CA . THR A 1 83 ? 13.660 0.036 -5.239 1.00 55.06 83 THR A CA 1
ATOM 593 C C . THR A 1 83 ? 13.093 -1.016 -6.181 1.00 55.06 83 THR A C 1
ATOM 595 O O . THR A 1 83 ? 13.604 -2.134 -6.257 1.00 55.06 83 THR A O 1
ATOM 598 N N . GLY A 1 84 ? 12.081 -0.657 -6.960 1.00 48.91 84 GLY A N 1
ATOM 599 C CA . GLY A 1 84 ? 11.722 -1.316 -8.215 1.00 48.91 84 GLY A CA 1
ATOM 600 C C . GLY A 1 84 ? 12.786 -1.131 -9.294 1.00 48.91 84 GLY A C 1
ATOM 601 O O . GLY A 1 84 ? 12.460 -0.850 -10.440 1.00 48.91 84 GLY A O 1
ATOM 602 N N . HIS A 1 85 ? 14.062 -1.293 -8.938 1.00 40.31 85 HIS A N 1
ATOM 603 C CA . HIS A 1 85 ? 15.104 -1.683 -9.871 1.00 40.31 85 HIS A CA 1
ATOM 604 C C . HIS A 1 85 ? 15.419 -3.148 -9.578 1.00 40.31 85 HIS A C 1
ATOM 606 O O . HIS A 1 85 ? 16.255 -3.477 -8.737 1.00 40.31 85 HIS A O 1
ATOM 612 N N . LYS A 1 86 ? 14.758 -4.054 -10.302 1.00 31.97 86 LYS A N 1
ATOM 613 C CA . LYS A 1 86 ? 15.569 -5.115 -10.895 1.00 31.97 86 LYS A CA 1
ATOM 614 C C . LYS A 1 86 ? 16.285 -4.487 -12.094 1.00 31.97 86 LYS A C 1
ATOM 616 O O . LYS A 1 86 ? 15.709 -3.630 -12.762 1.00 31.97 86 LYS A O 1
ATOM 621 N N . ALA A 1 87 ? 17.560 -4.848 -12.184 1.00 32.22 87 ALA A N 1
ATOM 622 C CA . ALA A 1 87 ? 18.606 -4.327 -13.054 1.00 32.22 87 ALA A CA 1
ATOM 623 C C . ALA A 1 87 ? 18.205 -4.153 -14.522 1.00 32.22 87 ALA A C 1
ATOM 625 O O . ALA A 1 87 ? 17.357 -4.945 -14.994 1.00 32.22 87 ALA A O 1
#

Radius of gyration: 12.12 Å; chains: 1; bounding box: 32×27×30 Å